Protein AF-A0A3D2TK10-F1 (afdb_monomer_lite)

pLDDT: mean 77.95, std 8.76, range [50.94, 91.56]

Radius of gyration: 15.81 Å; chains: 1; bounding box: 37×36×35 Å

Sequence (106 aa):
MAPNTRGYVSIGDINTLHEHWQQTQMGQLAQDEAMQPFVEDLKRQLKSKITGVRDKLGVELSDLKDIASGEIALGLVERENDRAAIALIVDVAGHRDQLDALLKKV

Foldseek 3Di:
DDPFWPDKDKFQFPVVVLVVLCVDPVVVVCPDPVCVVVNVVVVVVVQVVCVLVCVQPVDDPVLLVQQAGGMWMWIFGDDPPPDTDIDIDGDRVPPVVSVVVSVVRD

Secondary structure (DSSP, 8-state):
--TTEEEEEEES-HHHHHHHHHHSHHHHHTTSGGGHHHHHHHHHHHHHHHHHHHHHH---HHHHHHH-SS-EEEEEE--TTS--EEEEEE--TT-HHHHHHHHTT-

Structure (mmCIF, N/CA/C/O backbone):
data_AF-A0A3D2TK10-F1
#
_entry.id   AF-A0A3D2TK10-F1
#
loop_
_atom_site.group_PDB
_atom_site.id
_atom_site.type_symbol
_atom_site.label_atom_id
_atom_site.label_alt_id
_atom_site.label_comp_id
_atom_site.label_asym_id
_atom_site.label_entity_id
_atom_site.label_seq_id
_atom_site.pdbx_PDB_ins_code
_atom_site.Cartn_x
_atom_site.Cartn_y
_atom_site.Cartn_z
_atom_site.occupancy
_atom_site.B_iso_or_equiv
_atom_site.auth_seq_id
_atom_site.auth_comp_id
_atom_site.auth_asym_id
_atom_site.auth_atom_id
_atom_site.pdbx_PDB_model_num
ATOM 1 N N . MET A 1 1 ? 18.914 -6.606 1.381 1.00 50.94 1 MET A N 1
ATOM 2 C CA . MET A 1 1 ? 18.348 -5.790 0.285 1.00 50.94 1 MET A CA 1
ATOM 3 C C . MET A 1 1 ? 19.332 -5.856 -0.874 1.00 50.94 1 MET A C 1
ATOM 5 O O . MET A 1 1 ? 20.517 -5.674 -0.621 1.00 50.94 1 MET A O 1
ATOM 9 N N . ALA A 1 2 ? 18.905 -6.233 -2.083 1.00 53.06 2 ALA A N 1
ATOM 10 C CA . ALA A 1 2 ? 19.826 -6.349 -3.217 1.00 53.06 2 ALA A CA 1
ATOM 11 C C . ALA A 1 2 ? 20.363 -4.955 -3.615 1.00 53.06 2 ALA A C 1
ATOM 13 O O . ALA A 1 2 ? 19.595 -3.994 -3.532 1.00 53.06 2 ALA A O 1
ATOM 14 N N . PRO A 1 3 ? 21.625 -4.832 -4.070 1.00 61.94 3 PRO A N 1
ATOM 15 C CA . PRO A 1 3 ? 22.277 -3.541 -4.342 1.00 61.94 3 PRO A CA 1
ATOM 16 C C . PRO A 1 3 ? 21.554 -2.655 -5.373 1.00 61.94 3 PRO A C 1
ATOM 18 O O . PRO A 1 3 ? 21.743 -1.446 -5.364 1.00 61.94 3 PRO A O 1
ATOM 21 N N . ASN A 1 4 ? 20.665 -3.231 -6.189 1.00 67.56 4 ASN A N 1
ATOM 22 C CA . ASN A 1 4 ? 19.931 -2.539 -7.256 1.00 67.56 4 ASN A CA 1
ATOM 23 C C . ASN A 1 4 ? 18.449 -2.272 -6.907 1.00 67.56 4 ASN A C 1
ATOM 25 O O . ASN A 1 4 ? 17.630 -2.035 -7.793 1.00 67.56 4 ASN A O 1
ATOM 29 N N . THR A 1 5 ? 18.051 -2.370 -5.632 1.00 68.94 5 THR A N 1
ATOM 30 C CA . THR A 1 5 ? 16.668 -2.070 -5.214 1.00 68.94 5 THR A CA 1
ATOM 31 C C . THR A 1 5 ? 16.562 -0.602 -4.819 1.00 68.94 5 THR A C 1
ATOM 33 O O . THR A 1 5 ? 17.108 -0.195 -3.798 1.00 68.94 5 THR A O 1
ATOM 36 N N . ARG A 1 6 ? 15.844 0.198 -5.610 1.00 71.38 6 ARG A N 1
ATOM 37 C CA . ARG A 1 6 ? 15.686 1.646 -5.370 1.00 71.38 6 ARG A CA 1
ATOM 38 C C . ARG A 1 6 ? 14.573 1.971 -4.378 1.00 71.38 6 ARG A C 1
ATOM 40 O O . ARG A 1 6 ? 14.576 3.043 -3.784 1.00 71.38 6 ARG A O 1
ATOM 47 N N . GLY A 1 7 ? 13.628 1.057 -4.190 1.00 74.19 7 GLY A N 1
ATOM 48 C CA . GLY A 1 7 ? 12.540 1.206 -3.234 1.00 74.19 7 GLY A CA 1
ATOM 49 C C . GLY A 1 7 ? 11.853 -0.127 -3.001 1.00 74.19 7 GLY A C 1
ATOM 50 O O . GLY A 1 7 ? 11.696 -0.915 -3.932 1.00 74.19 7 GLY A O 1
ATOM 51 N N . TYR A 1 8 ? 11.472 -0.377 -1.756 1.00 78.44 8 TYR A N 1
ATOM 52 C CA . TYR A 1 8 ? 10.727 -1.561 -1.361 1.00 78.44 8 TYR A CA 1
ATOM 53 C C . TYR A 1 8 ? 9.673 -1.155 -0.344 1.00 78.44 8 TYR A C 1
ATOM 55 O O . TYR A 1 8 ? 9.988 -0.493 0.645 1.00 78.44 8 TYR A O 1
ATOM 63 N N . VAL A 1 9 ? 8.435 -1.552 -0.599 1.00 79.62 9 VAL A N 1
ATOM 64 C CA . VAL A 1 9 ? 7.322 -1.398 0.333 1.00 79.62 9 VAL A CA 1
ATOM 65 C C . VAL A 1 9 ? 6.659 -2.756 0.464 1.00 79.62 9 VAL A C 1
ATOM 67 O O . VAL A 1 9 ? 6.381 -3.400 -0.542 1.00 79.62 9 VAL A O 1
ATOM 70 N N . SER A 1 10 ? 6.416 -3.177 1.700 1.00 80.06 10 SER A N 1
ATOM 71 C CA . SER A 1 10 ? 5.718 -4.418 2.021 1.00 80.06 10 SER A CA 1
ATOM 72 C C . SER A 1 10 ? 4.688 -4.129 3.091 1.00 80.06 10 SER A C 1
ATOM 74 O O . SER A 1 10 ? 5.002 -3.499 4.101 1.00 80.06 10 SER A O 1
ATOM 76 N N . ILE A 1 11 ? 3.472 -4.595 2.867 1.00 80.94 11 ILE A N 1
ATOM 77 C CA . ILE A 1 11 ? 2.363 -4.521 3.805 1.00 80.94 11 ILE A CA 1
ATOM 78 C C . ILE A 1 11 ? 1.975 -5.965 4.091 1.00 80.94 11 ILE A C 1
ATOM 80 O O . ILE A 1 11 ? 1.652 -6.687 3.155 1.00 80.94 11 ILE A O 1
ATOM 84 N N . GLY A 1 12 ? 2.068 -6.378 5.358 1.00 78.81 12 GLY A N 1
ATOM 85 C CA . GLY A 1 12 ? 1.762 -7.750 5.782 1.00 78.81 12 GLY A CA 1
ATOM 86 C C . GLY A 1 12 ? 0.270 -8.088 5.675 1.00 78.81 12 GLY A C 1
ATOM 87 O O . GLY A 1 12 ? -0.118 -9.179 5.290 1.00 78.81 12 GLY A O 1
ATOM 88 N N . ASP A 1 13 ? -0.584 -7.121 5.996 1.00 79.25 13 ASP A N 1
ATOM 89 C CA . ASP A 1 13 ? -2.027 -7.259 5.854 1.00 79.25 13 ASP A CA 1
ATOM 90 C C . ASP A 1 13 ? -2.634 -5.868 5.649 1.00 79.25 13 ASP A C 1
ATOM 92 O O . ASP A 1 13 ? -2.456 -4.957 6.469 1.00 79.25 13 ASP A O 1
ATOM 96 N N . ILE A 1 14 ? -3.294 -5.677 4.507 1.00 74.31 14 ILE A N 1
ATOM 97 C CA . ILE A 1 14 ? -3.863 -4.380 4.127 1.00 74.31 14 ILE A CA 1
ATOM 98 C C . ILE A 1 14 ? -5.041 -3.971 5.025 1.00 74.31 14 ILE A C 1
ATOM 100 O O . ILE A 1 14 ? -5.213 -2.778 5.289 1.00 74.31 14 ILE A O 1
ATOM 104 N N . ASN A 1 15 ? -5.809 -4.939 5.534 1.00 77.44 15 ASN A N 1
ATOM 105 C CA . ASN A 1 15 ? -6.960 -4.696 6.402 1.00 77.44 15 ASN A CA 1
ATOM 106 C C . ASN A 1 15 ? -6.491 -4.241 7.786 1.00 77.44 15 ASN A C 1
ATOM 108 O O . ASN A 1 15 ? -6.918 -3.201 8.279 1.00 77.44 15 ASN A O 1
ATOM 112 N N . THR A 1 16 ? -5.508 -4.935 8.350 1.00 82.81 16 THR A N 1
ATOM 113 C CA . THR A 1 16 ? -4.868 -4.609 9.628 1.00 82.81 16 THR A CA 1
ATOM 114 C C . THR A 1 16 ? -4.194 -3.241 9.569 1.00 82.81 16 THR A C 1
ATOM 116 O O . THR A 1 16 ? -4.301 -2.442 10.501 1.00 82.81 16 THR A O 1
ATOM 119 N N . LEU A 1 17 ? -3.517 -2.924 8.457 1.00 81.81 17 LEU A N 1
ATOM 120 C CA . LEU A 1 17 ? -2.955 -1.592 8.246 1.00 81.81 17 LEU A CA 1
ATOM 121 C C . LEU A 1 17 ? -4.053 -0.522 8.254 1.00 81.81 17 LEU A C 1
ATOM 123 O O . LEU A 1 17 ? -3.865 0.533 8.858 1.00 81.81 17 LEU A O 1
ATOM 127 N N . HIS A 1 18 ? -5.180 -0.777 7.587 1.00 80.56 18 HIS A N 1
ATOM 128 C CA . HIS A 1 18 ? -6.298 0.159 7.538 1.00 80.56 18 HIS A CA 1
ATOM 129 C C . HIS A 1 18 ? -6.922 0.382 8.919 1.00 80.56 18 HIS A C 1
ATOM 131 O O . HIS A 1 18 ? -7.0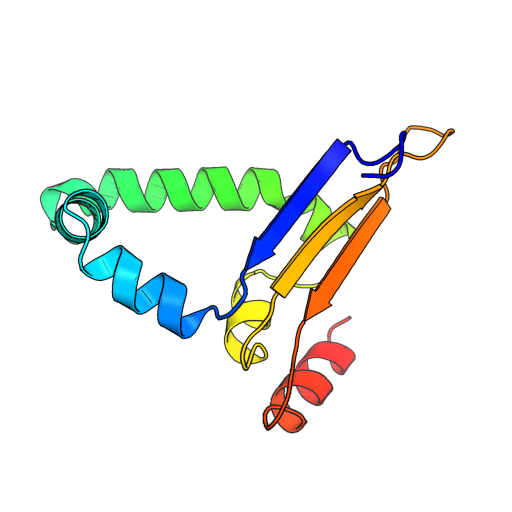86 1.532 9.331 1.00 80.56 18 HIS A O 1
ATOM 137 N N . GLU A 1 19 ? -7.208 -0.694 9.649 1.00 85.31 19 GLU A N 1
ATOM 138 C CA . GLU A 1 19 ? -7.774 -0.647 10.997 1.00 85.31 19 GLU A CA 1
ATOM 139 C C . GLU A 1 19 ? -6.867 0.122 11.962 1.00 85.31 19 GLU A C 1
ATOM 141 O O . GLU A 1 19 ? -7.306 1.066 12.620 1.00 85.31 19 GLU A O 1
ATOM 146 N N . HIS A 1 20 ? -5.576 -0.212 12.004 1.00 88.19 20 HIS A N 1
ATOM 147 C CA . HIS A 1 20 ? -4.629 0.484 12.872 1.00 88.19 20 HIS A CA 1
ATOM 148 C C . HIS A 1 20 ? -4.407 1.936 12.446 1.00 88.19 20 HIS A C 1
ATOM 150 O O . HIS A 1 20 ? -4.272 2.809 13.302 1.00 88.19 20 HIS A O 1
ATOM 156 N N . TRP A 1 21 ? -4.410 2.231 11.143 1.00 85.75 21 TRP A N 1
ATOM 157 C CA . TRP A 1 21 ? -4.314 3.605 10.655 1.00 85.75 21 TRP A CA 1
ATOM 158 C C . TRP A 1 21 ? -5.463 4.467 11.180 1.00 85.75 21 TRP A C 1
ATOM 160 O O . TRP A 1 21 ? -5.209 5.567 11.677 1.00 85.75 21 TRP A O 1
ATOM 170 N N . GLN A 1 22 ? -6.701 3.964 11.134 1.00 85.69 22 GLN A N 1
ATOM 171 C CA . GLN A 1 22 ? -7.878 4.681 11.640 1.00 85.69 22 GLN A CA 1
ATOM 172 C C . GLN A 1 22 ? -7.803 4.981 13.144 1.00 85.69 22 GLN A C 1
ATOM 174 O O . GLN A 1 22 ? -8.372 5.971 13.600 1.00 85.69 22 GLN A O 1
ATOM 179 N N . GLN A 1 23 ? -7.075 4.168 13.909 1.00 90.44 23 GLN A N 1
ATOM 180 C CA . GLN A 1 23 ? -6.864 4.385 15.342 1.00 90.44 23 GLN A CA 1
ATOM 181 C C . GLN A 1 23 ? -5.812 5.467 15.638 1.00 90.44 23 GLN A C 1
ATOM 183 O O . GLN A 1 23 ? -5.764 5.988 16.753 1.00 90.44 23 GLN A O 1
ATOM 188 N N . THR A 1 24 ? -4.972 5.841 14.667 1.00 90.19 24 THR A N 1
ATOM 189 C CA . THR A 1 24 ? -3.978 6.906 14.859 1.00 90.19 24 THR A CA 1
ATOM 190 C C . THR A 1 24 ? -4.622 8.292 14.849 1.00 90.19 24 THR A C 1
ATOM 192 O O . THR A 1 24 ? -5.579 8.546 14.121 1.00 90.19 24 THR A O 1
ATOM 195 N N . GLN A 1 25 ? -4.032 9.242 15.581 1.00 84.94 25 GLN A N 1
ATOM 196 C CA . GLN A 1 25 ? -4.463 10.649 15.544 1.00 84.94 25 GLN A CA 1
ATOM 197 C C . GLN A 1 25 ? -4.416 11.232 14.121 1.00 84.94 25 GLN A C 1
ATOM 199 O O . GLN A 1 25 ? -5.270 12.028 13.750 1.00 84.94 25 GLN A O 1
ATOM 204 N N . MET A 1 26 ? -3.454 10.796 13.301 1.00 85.75 26 MET A N 1
ATOM 205 C CA . MET A 1 26 ? -3.354 11.202 11.896 1.00 85.75 26 MET A CA 1
ATOM 206 C C . MET A 1 26 ? -4.497 10.628 11.053 1.00 85.75 26 MET A C 1
ATOM 208 O O . MET A 1 26 ? -5.053 11.332 10.215 1.00 85.75 26 MET A O 1
ATOM 212 N N . GLY A 1 27 ? -4.878 9.372 11.291 1.00 83.12 27 GLY A N 1
ATOM 213 C CA . GLY A 1 27 ? -6.017 8.740 10.632 1.00 83.12 27 GLY A CA 1
ATOM 214 C C . GLY A 1 27 ? -7.355 9.354 11.030 1.00 83.12 27 GLY A C 1
ATOM 215 O O . GLY A 1 27 ? -8.227 9.484 10.176 1.00 83.12 27 GLY A O 1
ATOM 216 N N . GLN A 1 28 ? -7.509 9.778 12.285 1.00 87.25 28 GLN A N 1
ATOM 217 C CA . GLN A 1 28 ? -8.689 10.512 12.754 1.00 87.25 28 GLN A CA 1
ATOM 218 C C . GLN A 1 28 ? -8.746 11.922 12.158 1.00 87.25 28 GLN A C 1
ATOM 220 O O . GLN A 1 28 ? -9.778 12.325 11.634 1.00 87.25 28 GLN A O 1
ATOM 225 N N . LEU A 1 29 ? -7.619 12.642 12.142 1.00 88.31 29 LEU A N 1
ATOM 226 C CA . LEU A 1 29 ? -7.529 13.961 11.517 1.00 88.31 29 LEU A CA 1
ATOM 227 C C . LEU A 1 29 ? -7.835 13.895 10.014 1.00 88.31 29 LEU A C 1
ATOM 229 O O . LEU A 1 29 ? -8.523 14.757 9.483 1.00 88.31 29 LEU A O 1
ATOM 233 N N . ALA A 1 30 ? -7.382 12.846 9.325 1.00 85.75 30 ALA A N 1
ATOM 234 C CA . ALA A 1 30 ? -7.689 12.626 7.913 1.00 85.75 30 ALA A CA 1
ATOM 235 C C . ALA A 1 30 ? -9.176 12.311 7.634 1.00 85.75 30 ALA A C 1
ATOM 237 O O . ALA A 1 30 ? -9.590 12.342 6.476 1.00 85.75 30 ALA A O 1
ATOM 238 N N . GLN A 1 31 ? -9.969 11.987 8.660 1.00 85.06 31 GLN A N 1
ATOM 239 C CA . GLN A 1 31 ? -11.415 11.769 8.546 1.00 85.06 31 GLN A CA 1
ATOM 240 C C . GLN A 1 31 ? -12.229 13.042 8.814 1.00 85.06 31 GLN A C 1
ATOM 242 O O . GLN A 1 31 ? -13.405 13.076 8.460 1.00 85.06 31 GLN A O 1
ATOM 247 N N . ASP A 1 32 ? -11.621 14.086 9.386 1.00 90.31 32 ASP A N 1
ATOM 248 C CA . ASP A 1 32 ? -12.285 15.367 9.628 1.00 90.31 32 ASP A CA 1
ATOM 249 C C . ASP A 1 32 ? -12.742 16.003 8.301 1.00 90.31 32 ASP A C 1
ATOM 251 O O . ASP A 1 32 ? -12.007 16.016 7.305 1.00 90.31 32 ASP A O 1
ATOM 255 N N . GLU A 1 33 ? -13.963 16.538 8.280 1.00 87.31 33 GLU A N 1
ATOM 256 C CA . GLU A 1 33 ? -14.550 17.192 7.109 1.00 87.31 33 GLU A CA 1
ATOM 257 C C . GLU A 1 33 ? -13.701 18.387 6.647 1.00 87.31 33 GLU A C 1
ATOM 259 O O . GLU A 1 33 ? -13.483 18.576 5.447 1.00 87.31 33 GLU A O 1
ATOM 264 N N . ALA A 1 34 ? -13.116 19.133 7.590 1.00 91.56 34 ALA A N 1
ATOM 265 C CA . ALA A 1 34 ? -12.238 20.262 7.290 1.00 91.56 34 ALA A CA 1
ATOM 266 C C . ALA A 1 34 ? -10.938 19.836 6.580 1.00 91.56 34 ALA A C 1
ATOM 268 O O . ALA A 1 34 ? -10.329 20.629 5.859 1.00 91.56 34 ALA A O 1
ATOM 269 N N . MET A 1 35 ? -10.518 18.579 6.754 1.00 91.19 35 MET A N 1
ATOM 270 C CA . MET A 1 35 ? -9.290 18.030 6.177 1.00 91.19 35 MET A CA 1
ATOM 271 C C . MET A 1 35 ? -9.507 17.357 4.817 1.00 91.19 35 MET A C 1
ATOM 273 O O . MET A 1 35 ? -8.528 17.092 4.112 1.00 91.19 35 MET A O 1
ATOM 277 N N . GLN A 1 36 ? -10.757 17.132 4.394 1.00 89.12 36 GLN A N 1
ATOM 278 C CA . GLN A 1 36 ? -11.084 16.486 3.114 1.00 89.12 36 GLN A CA 1
ATOM 279 C C . GLN A 1 36 ? -10.389 17.125 1.899 1.00 89.12 36 GLN A C 1
ATOM 281 O O . GLN A 1 36 ? -9.814 16.380 1.100 1.00 89.12 36 GLN A O 1
ATOM 286 N N . PRO A 1 37 ? -10.336 18.468 1.746 1.00 91.06 37 PRO A N 1
ATOM 287 C CA . PRO A 1 37 ? -9.676 19.082 0.593 1.00 91.06 37 PRO A CA 1
ATOM 288 C C . PRO A 1 37 ? -8.187 18.721 0.502 1.00 91.06 37 PRO A C 1
ATOM 290 O O . PRO A 1 37 ? -7.677 18.467 -0.590 1.00 91.06 37 PRO A O 1
ATOM 293 N N . PHE A 1 38 ? -7.504 18.657 1.648 1.00 89.69 38 PHE A N 1
ATOM 294 C CA . PHE A 1 38 ? -6.094 18.285 1.737 1.00 89.69 38 PHE A CA 1
ATOM 295 C C . PHE A 1 38 ? -5.881 16.791 1.470 1.00 89.69 38 PHE A C 1
ATOM 297 O O . PHE A 1 38 ? -4.993 16.419 0.705 1.00 89.69 38 PHE A O 1
ATOM 304 N N . VAL A 1 39 ? -6.713 15.929 2.062 1.00 87.19 39 VAL A N 1
ATOM 305 C CA . VAL A 1 39 ? -6.632 14.471 1.886 1.00 87.19 39 VAL A CA 1
ATOM 306 C C . VAL A 1 39 ? -6.839 14.082 0.424 1.00 87.19 39 VAL A C 1
ATOM 308 O O . VAL A 1 39 ? -6.081 13.274 -0.117 1.00 87.19 39 VAL A O 1
ATOM 311 N N . GLU A 1 40 ? -7.826 14.678 -0.241 1.00 88.56 40 GLU A N 1
ATOM 312 C CA . GLU A 1 40 ? -8.069 14.436 -1.661 1.00 88.56 40 GLU A CA 1
ATOM 313 C C . GLU A 1 40 ? -6.924 14.945 -2.539 1.00 88.56 40 GLU A C 1
ATOM 315 O O . GLU A 1 40 ? -6.557 14.291 -3.520 1.00 88.56 40 GLU A O 1
ATOM 320 N N . ASP A 1 41 ? -6.298 16.065 -2.173 1.00 87.75 41 ASP A N 1
ATOM 321 C CA . ASP A 1 41 ? -5.124 16.552 -2.888 1.00 87.75 41 ASP A CA 1
ATOM 322 C C . ASP A 1 41 ? -3.916 15.623 -2.738 1.00 87.75 41 ASP A C 1
ATOM 324 O O . ASP A 1 41 ? -3.294 15.237 -3.731 1.00 87.75 41 ASP A O 1
ATOM 328 N N . LEU A 1 42 ? -3.651 15.153 -1.520 1.00 85.62 42 LEU A N 1
ATOM 329 C CA . LEU A 1 42 ? -2.597 14.181 -1.252 1.00 85.62 42 LEU A CA 1
ATOM 330 C C . LEU A 1 42 ? -2.819 12.881 -2.042 1.00 85.62 42 LEU A C 1
ATOM 332 O O . LEU A 1 42 ? -1.888 12.366 -2.665 1.00 85.62 42 LEU A O 1
ATOM 336 N N . LYS A 1 43 ? -4.059 12.371 -2.090 1.00 80.88 43 LYS A N 1
ATOM 337 C CA . LYS A 1 43 ? -4.419 11.198 -2.905 1.00 80.88 43 LYS A CA 1
ATOM 338 C C . LYS A 1 43 ? -4.139 11.432 -4.389 1.00 80.88 43 LYS A C 1
ATOM 340 O O . LYS A 1 43 ? -3.596 10.540 -5.044 1.00 80.88 43 LYS A O 1
ATOM 345 N N . ARG A 1 44 ? -4.477 12.609 -4.933 1.00 83.56 44 ARG A N 1
ATOM 346 C CA . ARG A 1 44 ? -4.178 12.962 -6.334 1.00 83.56 44 ARG A CA 1
ATOM 347 C C . ARG A 1 44 ? -2.674 12.972 -6.603 1.00 83.56 44 ARG A C 1
ATOM 349 O O . ARG A 1 44 ? -2.230 12.365 -7.578 1.00 83.56 44 ARG A O 1
ATOM 356 N N . GLN A 1 45 ? -1.886 13.593 -5.727 1.00 80.81 45 GLN A N 1
ATOM 357 C CA . GLN A 1 45 ? -0.429 13.648 -5.870 1.00 80.81 45 GLN A CA 1
ATOM 358 C C . GLN A 1 45 ? 0.212 12.255 -5.800 1.00 80.81 45 GLN A C 1
ATOM 360 O O . GLN A 1 45 ? 1.091 11.932 -6.602 1.00 80.81 45 GLN A O 1
ATOM 365 N N . LEU A 1 46 ? -0.253 11.401 -4.883 1.00 77.00 46 LEU A N 1
ATOM 366 C CA . LEU A 1 46 ? 0.203 10.015 -4.777 1.00 77.00 46 LEU A CA 1
ATOM 367 C C . LEU A 1 46 ? -0.138 9.213 -6.037 1.00 77.00 46 LEU A C 1
ATOM 369 O O . LEU A 1 46 ? 0.742 8.551 -6.587 1.00 77.00 46 LEU A O 1
ATOM 373 N N . LYS A 1 47 ? -1.371 9.332 -6.554 1.00 71.38 47 LYS A N 1
ATOM 374 C CA . LYS A 1 47 ? -1.769 8.709 -7.827 1.00 71.38 47 LYS A CA 1
ATOM 375 C C . LYS A 1 47 ? -0.852 9.138 -8.974 1.00 71.38 47 LYS A C 1
ATOM 377 O O . LYS A 1 47 ? -0.362 8.276 -9.694 1.00 71.38 47 LYS A O 1
ATOM 382 N N . SER A 1 48 ? -0.540 10.433 -9.084 1.00 71.75 48 SER A N 1
ATOM 383 C CA . SER A 1 48 ? 0.359 10.961 -10.122 1.00 71.75 48 SER A CA 1
ATOM 384 C C . SER A 1 48 ? 1.790 10.412 -10.035 1.00 71.75 48 SER A C 1
ATOM 386 O O . SER A 1 48 ? 2.462 10.298 -11.061 1.00 71.75 48 SER A O 1
ATOM 388 N N . LYS A 1 49 ? 2.278 10.063 -8.840 1.00 68.44 49 LYS A N 1
ATOM 389 C CA . LYS A 1 49 ? 3.610 9.460 -8.658 1.00 68.44 49 LYS A CA 1
ATOM 390 C C . LYS A 1 49 ? 3.610 7.956 -8.941 1.00 68.44 49 LYS A C 1
ATOM 392 O O . LYS A 1 49 ? 4.609 7.424 -9.414 1.00 68.44 49 LYS A O 1
ATOM 397 N N . ILE A 1 50 ? 2.486 7.286 -8.686 1.00 66.12 50 ILE A N 1
ATOM 398 C CA . ILE A 1 50 ? 2.294 5.845 -8.911 1.00 66.12 50 ILE A CA 1
ATOM 399 C C . ILE A 1 50 ? 1.925 5.541 -10.375 1.00 66.12 50 ILE A C 1
ATOM 401 O O . ILE A 1 50 ? 1.984 4.386 -10.779 1.00 66.12 50 ILE A O 1
ATOM 405 N N . THR A 1 51 ? 1.639 6.545 -11.214 1.00 60.72 51 THR A N 1
ATOM 406 C CA . THR A 1 51 ? 1.313 6.367 -12.646 1.00 60.72 51 THR A CA 1
ATOM 407 C C . THR A 1 51 ? 2.313 5.485 -13.396 1.00 60.72 51 THR A C 1
ATOM 409 O O . THR A 1 51 ? 1.906 4.684 -14.224 1.00 60.72 51 THR A O 1
ATOM 412 N N . GLY A 1 52 ? 3.598 5.503 -13.023 1.00 64.25 52 GLY A N 1
ATOM 413 C CA . GLY A 1 52 ? 4.595 4.600 -13.610 1.00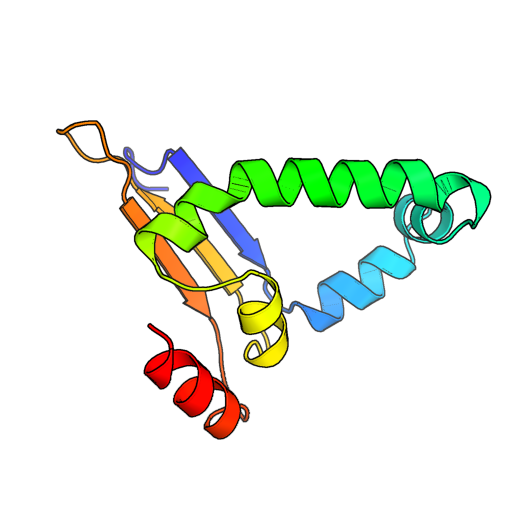 64.25 52 GLY A CA 1
ATOM 414 C C . GLY A 1 52 ? 4.328 3.102 -13.381 1.00 64.25 52 GLY A C 1
ATOM 415 O O . GLY A 1 52 ? 4.833 2.287 -14.146 1.00 64.25 52 GLY A O 1
ATOM 416 N N . VAL A 1 53 ? 3.547 2.731 -12.359 1.00 63.69 53 VAL A N 1
ATOM 417 C CA . VAL A 1 53 ? 3.017 1.374 -12.131 1.00 63.69 53 VAL A CA 1
ATOM 418 C C . VAL A 1 53 ? 1.882 1.084 -13.106 1.00 63.69 53 VAL A C 1
ATOM 420 O O . VAL A 1 53 ? 1.932 0.065 -13.784 1.00 63.69 53 VAL A O 1
ATOM 423 N N . ARG A 1 54 ? 0.910 1.995 -13.240 1.00 62.78 54 ARG A N 1
ATOM 424 C CA . ARG A 1 54 ? -0.192 1.873 -14.209 1.00 62.78 54 ARG A CA 1
ATOM 425 C C . ARG A 1 54 ? 0.333 1.754 -15.641 1.00 62.78 54 ARG A C 1
ATOM 427 O O . ARG A 1 54 ? -0.083 0.860 -16.362 1.00 62.78 54 ARG A O 1
ATOM 434 N N . ASP A 1 55 ? 1.285 2.597 -16.026 1.00 69.06 55 ASP A N 1
ATOM 435 C CA . ASP A 1 55 ? 1.846 2.619 -17.382 1.00 69.06 55 ASP A CA 1
ATOM 436 C C . ASP A 1 55 ? 2.667 1.361 -17.709 1.00 69.06 55 ASP A C 1
ATOM 438 O O . ASP A 1 55 ? 2.843 1.022 -18.877 1.00 69.06 55 ASP A O 1
ATOM 442 N N . LYS A 1 56 ? 3.201 0.670 -16.689 1.00 68.50 56 LYS A N 1
ATOM 443 C CA . LYS A 1 56 ? 4.051 -0.521 -16.865 1.00 68.50 56 LYS A CA 1
ATOM 444 C C . LYS A 1 56 ? 3.336 -1.844 -16.625 1.00 68.50 56 LYS A C 1
ATOM 446 O O . LYS A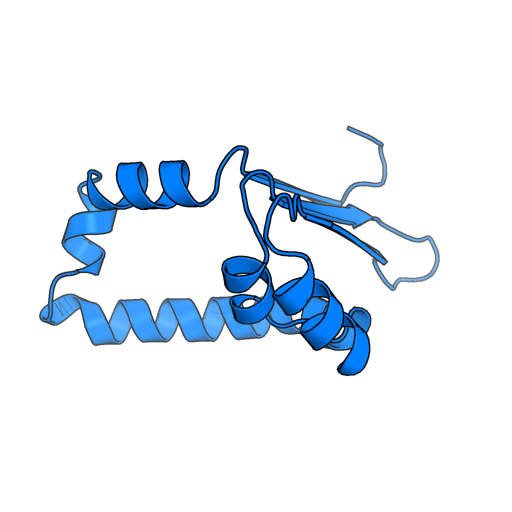 1 56 ? 3.739 -2.836 -17.219 1.00 68.50 56 LYS A O 1
ATOM 451 N N . LEU A 1 57 ? 2.349 -1.870 -15.733 1.00 69.88 57 LEU A N 1
ATOM 452 C CA . LEU A 1 57 ? 1.639 -3.080 -15.313 1.00 69.88 57 LEU A CA 1
ATOM 453 C C . LEU A 1 57 ? 0.161 -3.078 -15.713 1.00 69.88 57 LEU A C 1
ATOM 455 O O . LEU A 1 57 ? -0.464 -4.117 -15.596 1.00 69.88 57 LEU A O 1
ATOM 459 N N . GLY A 1 58 ? -0.420 -1.952 -16.140 1.00 72.06 58 GLY A N 1
ATOM 460 C CA . GLY A 1 58 ? -1.845 -1.868 -16.493 1.00 72.06 58 GLY A CA 1
ATOM 461 C C . GLY A 1 58 ? -2.811 -1.928 -15.303 1.00 72.06 58 GLY A C 1
ATOM 462 O O . GLY A 1 58 ? -4.019 -1.961 -15.508 1.00 72.06 58 GLY A O 1
ATOM 463 N N . VAL A 1 59 ? -2.302 -1.922 -14.067 1.00 74.12 59 VAL A N 1
ATOM 464 C CA . VAL A 1 59 ? -3.098 -2.127 -12.845 1.00 74.12 59 VAL A CA 1
ATOM 465 C C . VAL A 1 59 ? -3.270 -0.823 -12.063 1.00 74.12 59 VAL A C 1
ATOM 467 O O . VAL A 1 59 ? -2.300 -0.083 -11.862 1.00 74.12 59 VAL A O 1
ATOM 470 N N . GLU A 1 60 ? -4.490 -0.538 -11.591 1.00 74.44 60 GLU A N 1
ATOM 471 C CA . GLU A 1 60 ? -4.750 0.573 -10.673 1.00 74.44 60 GLU A CA 1
ATOM 472 C C . GLU A 1 60 ? -4.614 0.153 -9.203 1.00 74.44 60 GLU A C 1
ATOM 474 O O . GLU A 1 60 ? -4.848 -0.988 -8.817 1.00 74.44 60 GLU A O 1
ATOM 479 N N . LEU A 1 61 ? -4.283 1.113 -8.333 1.00 70.19 61 LEU A N 1
ATOM 480 C CA . LEU A 1 61 ? -4.159 0.865 -6.891 1.00 70.19 61 LEU A CA 1
ATOM 481 C C . LEU A 1 61 ? -5.485 0.406 -6.248 1.00 70.19 61 LEU A C 1
ATOM 483 O O . LEU A 1 61 ? -5.467 -0.250 -5.212 1.00 70.19 61 LEU A O 1
ATOM 487 N N . SER A 1 62 ? -6.625 0.781 -6.834 1.00 72.88 62 SER A N 1
ATOM 488 C CA . SER A 1 62 ? -7.959 0.307 -6.443 1.00 72.88 62 SER A CA 1
ATOM 489 C C . SER A 1 62 ? -8.150 -1.170 -6.761 1.00 72.88 62 SER A C 1
ATOM 491 O O . SER A 1 62 ? -8.577 -1.898 -5.876 1.00 72.88 62 SER A O 1
ATOM 493 N N . ASP A 1 63 ? -7.745 -1.625 -7.953 1.00 75.25 63 ASP A N 1
ATOM 494 C CA . ASP A 1 63 ? -7.839 -3.044 -8.313 1.00 75.25 63 ASP A CA 1
ATOM 495 C C . ASP A 1 63 ?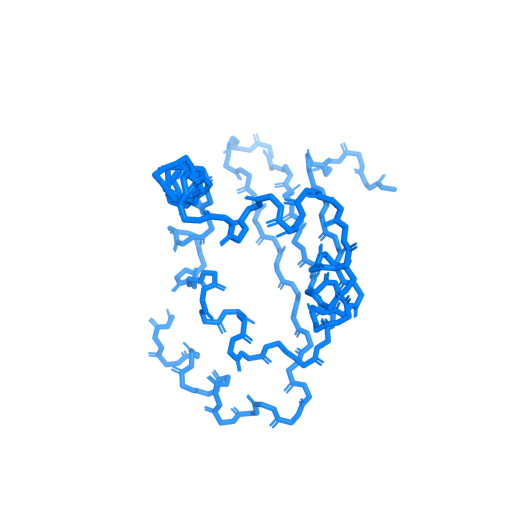 -7.036 -3.908 -7.326 1.00 75.25 63 ASP A C 1
ATOM 497 O O . ASP A 1 63 ? -7.485 -4.978 -6.932 1.00 75.25 63 ASP A O 1
ATOM 501 N N . LEU A 1 64 ? -5.876 -3.414 -6.864 1.00 76.38 64 LEU A N 1
ATOM 502 C CA . LEU A 1 64 ? -5.059 -4.102 -5.856 1.00 76.38 64 LEU A CA 1
ATOM 503 C C . LEU A 1 64 ? -5.762 -4.245 -4.509 1.00 76.38 64 LEU A C 1
ATOM 505 O O . LEU A 1 64 ? -5.583 -5.261 -3.852 1.00 76.38 64 LEU A O 1
ATOM 509 N N . LYS A 1 65 ? -6.550 -3.251 -4.091 1.00 72.94 65 LYS A N 1
ATOM 510 C CA . LYS A 1 65 ? -7.324 -3.340 -2.846 1.00 72.94 65 LYS A CA 1
ATOM 511 C C . LYS A 1 65 ? -8.452 -4.360 -2.944 1.00 72.94 65 LYS A C 1
ATOM 513 O O . LYS A 1 65 ? -8.751 -4.998 -1.946 1.00 72.94 65 LYS A O 1
ATOM 518 N N . ASP A 1 66 ? -9.043 -4.507 -4.125 1.00 76.25 66 ASP A N 1
ATOM 519 C CA . ASP A 1 66 ? -10.182 -5.402 -4.337 1.00 76.25 66 ASP A CA 1
ATOM 520 C C . ASP A 1 66 ? -9.764 -6.880 -4.437 1.00 76.25 66 ASP A C 1
ATOM 522 O O . ASP A 1 66 ? -10.568 -7.767 -4.147 1.00 76.25 66 ASP A O 1
ATOM 526 N N . ILE A 1 67 ? -8.518 -7.157 -4.849 1.00 81.00 67 ILE A N 1
ATOM 527 C CA . ILE A 1 67 ? -7.979 -8.526 -4.943 1.00 81.00 67 ILE A CA 1
ATOM 528 C C . ILE A 1 67 ? -7.124 -8.939 -3.740 1.00 81.00 67 ILE A C 1
ATOM 530 O O . ILE A 1 67 ? -6.897 -10.133 -3.557 1.00 81.00 67 ILE A O 1
ATOM 534 N N . ALA A 1 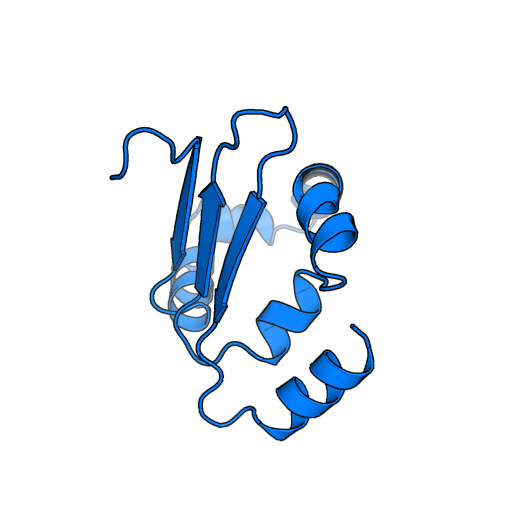68 ? -6.593 -7.985 -2.969 1.00 76.88 68 ALA A N 1
ATOM 535 C CA . ALA A 1 68 ? -5.644 -8.290 -1.906 1.00 76.88 68 ALA A CA 1
ATOM 536 C C . ALA A 1 68 ? -6.346 -8.862 -0.673 1.00 76.88 68 ALA A C 1
ATOM 538 O O . ALA A 1 68 ? -7.103 -8.171 0.005 1.00 76.88 68 ALA A O 1
ATOM 539 N N . SER A 1 69 ? -6.025 -10.110 -0.340 1.00 74.25 69 SER A N 1
ATOM 540 C CA . SER A 1 69 ? -6.495 -10.772 0.881 1.00 74.25 69 SER A CA 1
ATOM 541 C C . SER A 1 69 ? -5.604 -10.530 2.095 1.00 74.25 69 SER A C 1
ATOM 543 O O . SER A 1 69 ? -6.045 -10.769 3.215 1.00 74.25 69 SER A O 1
ATOM 545 N N . GLY A 1 70 ? -4.367 -10.077 1.883 1.00 79.19 70 GLY A N 1
ATOM 546 C CA . GLY A 1 70 ? -3.362 -9.945 2.935 1.00 79.19 70 GLY A CA 1
ATOM 547 C C . GLY A 1 70 ? -2.135 -9.170 2.464 1.00 79.19 70 GLY A C 1
ATOM 548 O O . GLY A 1 70 ? -2.163 -7.936 2.406 1.00 79.19 70 GLY A O 1
ATOM 549 N N . GLU A 1 71 ? -1.061 -9.896 2.136 1.00 80.62 71 GLU A N 1
ATOM 550 C CA . GLU A 1 71 ? 0.247 -9.312 1.827 1.00 80.62 71 GLU A CA 1
ATOM 551 C C . GLU A 1 71 ? 0.288 -8.602 0.465 1.00 80.62 71 GLU A C 1
ATOM 553 O O . GLU A 1 71 ? -0.092 -9.159 -0.566 1.00 80.62 71 GLU A O 1
ATOM 558 N N . ILE A 1 72 ? 0.830 -7.380 0.445 1.00 81.81 72 ILE A N 1
ATOM 559 C CA . ILE A 1 72 ? 1.168 -6.644 -0.781 1.00 81.81 72 ILE A CA 1
ATOM 560 C C . ILE A 1 72 ? 2.618 -6.179 -0.689 1.00 81.81 72 ILE A C 1
ATOM 562 O O . ILE A 1 72 ? 2.981 -5.442 0.230 1.00 81.81 72 ILE A O 1
ATOM 566 N N . ALA A 1 73 ? 3.436 -6.536 -1.676 1.00 81.19 73 ALA A N 1
ATOM 567 C CA . ALA A 1 73 ? 4.813 -6.071 -1.786 1.00 81.19 73 ALA A CA 1
ATOM 568 C C . ALA A 1 73 ? 5.083 -5.439 -3.154 1.00 81.19 73 ALA A C 1
ATOM 570 O O . ALA A 1 73 ? 4.813 -6.034 -4.195 1.00 81.19 73 ALA A O 1
ATOM 571 N N . LEU A 1 74 ? 5.663 -4.239 -3.152 1.00 80.56 74 LEU A N 1
ATOM 572 C CA . LEU A 1 74 ? 6.084 -3.519 -4.348 1.00 80.56 74 LEU A CA 1
ATOM 573 C C . LEU A 1 74 ? 7.581 -3.214 -4.280 1.00 80.56 74 LEU A C 1
ATOM 575 O O . LEU A 1 74 ? 8.068 -2.568 -3.350 1.00 80.56 74 LEU A O 1
ATOM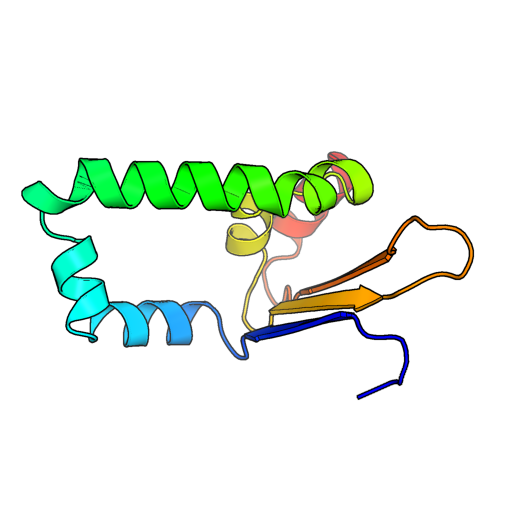 579 N N . GLY A 1 75 ? 8.306 -3.668 -5.298 1.00 81.12 75 GLY A N 1
ATOM 580 C CA . GLY A 1 75 ? 9.733 -3.448 -5.476 1.00 81.12 75 GLY A CA 1
ATOM 581 C C . GLY A 1 75 ? 10.030 -2.636 -6.731 1.00 81.12 75 GLY A C 1
ATOM 582 O O . GLY A 1 75 ? 9.570 -2.965 -7.825 1.00 81.12 75 GLY A O 1
ATOM 583 N N . LEU A 1 76 ? 10.849 -1.596 -6.581 1.00 76.25 76 LEU A N 1
ATOM 584 C CA . LEU A 1 76 ? 11.459 -0.868 -7.690 1.00 76.25 76 LEU A CA 1
ATOM 585 C C . LEU A 1 76 ? 12.868 -1.412 -7.927 1.00 76.25 76 LEU A C 1
ATOM 587 O O . LEU A 1 76 ? 13.767 -1.226 -7.102 1.00 76.25 76 LEU A O 1
ATOM 591 N N . VAL A 1 77 ? 13.045 -2.080 -9.064 1.00 78.12 77 VAL A N 1
ATOM 592 C CA . VAL A 1 77 ? 14.288 -2.752 -9.451 1.00 78.12 77 VAL A CA 1
ATOM 593 C C . VAL A 1 77 ? 15.002 -1.923 -10.510 1.00 78.12 77 VAL A C 1
ATOM 595 O O . VAL A 1 77 ? 14.463 -1.647 -11.582 1.00 78.12 77 VAL A O 1
ATOM 598 N N . GLU A 1 78 ? 16.227 -1.512 -10.218 1.00 68.56 78 GLU A N 1
ATOM 599 C CA . GLU A 1 78 ? 17.067 -0.773 -11.151 1.00 68.56 78 GLU A CA 1
ATOM 600 C C . GLU A 1 78 ? 17.566 -1.669 -12.289 1.00 68.56 78 GLU A C 1
ATOM 602 O O . GLU A 1 78 ? 17.894 -2.841 -12.094 1.00 68.56 78 GLU A O 1
ATOM 607 N N . ARG A 1 79 ? 17.614 -1.100 -13.495 1.00 69.06 79 ARG A N 1
ATOM 608 C CA . ARG A 1 79 ? 18.139 -1.741 -14.703 1.00 69.06 79 ARG A CA 1
ATOM 609 C C . ARG A 1 79 ? 19.199 -0.834 -15.313 1.00 69.06 79 ARG A C 1
ATOM 611 O O . ARG A 1 79 ? 19.021 0.377 -15.312 1.00 69.06 79 ARG A O 1
ATOM 618 N N . GLU A 1 80 ? 20.227 -1.427 -15.916 1.00 64.75 80 GLU A N 1
ATOM 619 C CA . GLU A 1 80 ? 21.340 -0.705 -16.563 1.00 64.75 80 GLU A CA 1
ATOM 620 C C . GLU A 1 80 ? 20.920 0.255 -17.698 1.00 64.75 80 GLU A C 1
ATOM 622 O O . GLU A 1 80 ? 21.703 1.110 -18.082 1.00 64.75 80 GLU A O 1
ATOM 627 N N . ASN A 1 81 ? 19.694 0.149 -18.231 1.00 60.91 81 ASN A N 1
ATOM 628 C CA . ASN A 1 81 ? 19.190 0.949 -19.362 1.00 60.91 81 ASN A CA 1
ATOM 629 C C . ASN A 1 81 ? 18.071 1.944 -18.963 1.00 60.91 81 ASN A C 1
ATOM 631 O O . ASN A 1 81 ? 17.042 2.037 -19.638 1.00 60.91 81 ASN A O 1
ATOM 635 N N . ASP A 1 82 ? 18.249 2.654 -17.844 1.00 59.25 82 ASP A N 1
ATOM 636 C CA . ASP A 1 82 ? 17.462 3.815 -17.358 1.00 59.25 82 ASP A CA 1
ATOM 637 C C . ASP A 1 82 ? 15.971 3.611 -17.017 1.00 59.25 82 ASP A C 1
ATOM 639 O O . ASP A 1 82 ? 15.361 4.416 -16.311 1.00 59.25 82 ASP A O 1
ATOM 643 N N . ARG A 1 83 ? 15.337 2.520 -17.455 1.00 63.50 83 ARG A N 1
ATOM 644 C CA . ARG A 1 83 ? 13.946 2.207 -17.097 1.00 63.50 83 ARG A CA 1
ATOM 645 C C . ARG A 1 83 ? 13.895 1.230 -15.929 1.00 63.50 83 ARG A C 1
ATOM 647 O O . ARG A 1 83 ? 14.013 0.022 -16.127 1.00 63.50 83 ARG A O 1
ATOM 654 N N . ALA A 1 84 ? 13.645 1.746 -14.723 1.00 67.50 84 ALA A N 1
ATOM 655 C CA . ALA A 1 84 ? 13.378 0.922 -13.540 1.00 67.50 84 ALA A CA 1
ATOM 656 C C . ALA A 1 84 ? 12.241 -0.083 -13.813 1.00 67.50 84 ALA A C 1
ATOM 658 O O . ALA A 1 84 ? 11.202 0.289 -14.364 1.00 67.50 84 ALA A O 1
ATOM 659 N N . ALA A 1 85 ? 12.424 -1.349 -13.450 1.00 73.19 85 ALA A N 1
ATOM 660 C CA . ALA A 1 85 ? 11.368 -2.354 -13.461 1.00 73.19 85 ALA A CA 1
ATOM 661 C C . ALA A 1 85 ? 10.573 -2.306 -12.154 1.00 73.19 85 ALA A C 1
ATOM 663 O O . ALA A 1 85 ? 11.079 -1.878 -11.117 1.00 73.19 85 ALA A O 1
ATOM 664 N N . ILE A 1 86 ? 9.317 -2.736 -12.221 1.00 74.94 86 ILE A N 1
ATOM 665 C CA . ILE A 1 86 ? 8.415 -2.786 -11.074 1.00 74.94 86 ILE A CA 1
ATOM 666 C C . ILE A 1 86 ? 8.026 -4.244 -10.881 1.00 74.94 86 ILE A C 1
ATOM 668 O O . ILE A 1 86 ? 7.529 -4.871 -11.813 1.00 74.94 86 ILE A O 1
ATOM 672 N N . ALA A 1 87 ? 8.286 -4.772 -9.691 1.00 80.69 87 ALA A N 1
ATOM 673 C CA . ALA A 1 87 ? 7.807 -6.072 -9.255 1.00 80.69 87 ALA A CA 1
ATOM 674 C C . ALA A 1 87 ? 6.694 -5.844 -8.232 1.00 80.69 87 ALA A C 1
ATOM 676 O O . ALA A 1 87 ? 6.891 -5.106 -7.268 1.00 80.69 87 ALA A O 1
ATOM 677 N N . LEU A 1 88 ? 5.537 -6.457 -8.456 1.00 79.94 88 LEU A N 1
ATOM 678 C CA . LEU A 1 88 ? 4.397 -6.398 -7.554 1.00 79.94 88 LEU A CA 1
ATOM 679 C C . LEU A 1 88 ? 3.991 -7.828 -7.199 1.00 79.94 88 LEU A C 1
ATOM 681 O O . LEU A 1 88 ? 3.794 -8.652 -8.089 1.00 79.94 88 LEU A O 1
ATOM 685 N N . ILE A 1 89 ? 3.884 -8.105 -5.905 1.00 83.56 89 ILE A N 1
ATOM 686 C CA . ILE A 1 89 ? 3.397 -9.368 -5.355 1.00 83.56 89 ILE A CA 1
ATOM 687 C C . ILE A 1 89 ? 2.170 -9.039 -4.515 1.00 83.56 89 ILE A C 1
ATOM 689 O O . ILE A 1 89 ? 2.198 -8.098 -3.721 1.00 83.56 89 ILE A O 1
ATOM 693 N N . VAL A 1 90 ? 1.101 -9.799 -4.722 1.00 83.06 90 VAL A N 1
ATOM 694 C CA . VAL A 1 90 ? -0.176 -9.638 -4.028 1.00 83.06 90 VAL A CA 1
ATOM 695 C C . VAL A 1 90 ? -0.668 -11.021 -3.640 1.00 83.06 90 VAL A C 1
ATOM 697 O O . VAL A 1 90 ? -0.751 -11.900 -4.501 1.00 83.06 90 VAL A O 1
ATOM 700 N N . ASP A 1 91 ? -0.984 -11.211 -2.364 1.00 84.19 91 ASP A N 1
ATOM 701 C CA . ASP A 1 91 ? -1.766 -12.359 -1.927 1.00 84.19 91 ASP A CA 1
ATOM 702 C C . ASP A 1 91 ? -3.238 -12.155 -2.302 1.00 84.19 91 ASP A C 1
ATOM 704 O O . ASP A 1 91 ? -3.830 -11.115 -2.020 1.00 84.19 91 ASP A O 1
ATOM 708 N N . VAL A 1 92 ? -3.804 -13.157 -2.966 1.00 84.44 92 VAL A N 1
ATOM 709 C CA . VAL A 1 92 ? -5.142 -13.143 -3.580 1.00 84.44 92 VAL A CA 1
ATOM 710 C C . VAL A 1 92 ? -5.999 -14.312 -3.094 1.00 84.44 92 VAL A C 1
ATOM 712 O O . VAL A 1 92 ? -6.962 -14.718 -3.754 1.00 84.44 92 VAL A O 1
ATOM 715 N N . ALA A 1 93 ? -5.637 -14.914 -1.959 1.00 83.94 93 ALA A N 1
ATOM 716 C CA . ALA A 1 93 ? -6.384 -16.006 -1.355 1.00 83.94 93 ALA A CA 1
ATOM 717 C C . ALA A 1 93 ? -7.877 -15.642 -1.217 1.00 83.94 93 ALA A C 1
ATOM 719 O O . ALA A 1 93 ? -8.253 -14.612 -0.662 1.00 83.94 93 ALA A O 1
ATOM 720 N N . GLY A 1 94 ? -8.755 -16.482 -1.773 1.00 81.94 94 GLY A N 1
ATOM 721 C CA . GLY A 1 94 ? -10.207 -16.258 -1.753 1.00 81.94 94 GLY A CA 1
ATOM 722 C C . GLY A 1 94 ? -10.748 -15.222 -2.752 1.00 81.94 94 GLY A C 1
ATOM 723 O O . GLY A 1 94 ? -11.963 -15.088 -2.840 1.00 81.94 94 GLY A O 1
ATOM 724 N N . HIS A 1 95 ? -9.898 -14.556 -3.544 1.00 84.50 95 HIS A N 1
ATOM 725 C CA . HIS A 1 95 ? -10.287 -13.483 -4.478 1.00 84.50 95 HIS A CA 1
ATOM 726 C C . HIS A 1 95 ? -10.015 -13.842 -5.950 1.00 84.50 95 HIS A C 1
ATOM 728 O O . HIS A 1 95 ? -9.628 -13.007 -6.771 1.00 84.50 95 HIS A O 1
ATOM 734 N N . ARG A 1 96 ? -10.183 -15.126 -6.297 1.00 82.81 96 ARG A N 1
ATOM 735 C CA . ARG A 1 96 ? -9.830 -15.660 -7.622 1.00 82.81 96 ARG A CA 1
ATOM 736 C C . ARG A 1 96 ? -10.672 -15.064 -8.752 1.00 82.81 96 ARG A C 1
ATOM 738 O O . ARG A 1 96 ? -10.127 -14.763 -9.807 1.00 82.81 96 ARG A O 1
ATOM 745 N N . ASP A 1 97 ? -11.959 -14.834 -8.514 1.00 84.94 97 ASP A N 1
ATOM 746 C CA . ASP A 1 97 ? -12.858 -14.257 -9.519 1.00 84.94 97 ASP A CA 1
ATOM 747 C C . ASP A 1 97 ? -12.487 -12.796 -9.833 1.00 84.94 97 ASP A C 1
ATOM 749 O O . ASP A 1 97 ? -12.495 -12.370 -10.991 1.00 84.94 97 ASP A O 1
ATOM 753 N N . GLN A 1 98 ? -12.104 -12.032 -8.807 1.00 82.69 98 GLN A N 1
ATOM 754 C CA . GLN A 1 98 ? -11.640 -10.650 -8.925 1.00 82.69 98 GLN A CA 1
ATOM 755 C C . GLN A 1 98 ? -10.277 -10.581 -9.630 1.00 82.69 98 GLN A C 1
ATOM 757 O O . GLN A 1 98 ? -10.070 -9.717 -10.484 1.00 82.69 98 GLN A O 1
ATOM 762 N N . LEU A 1 99 ? -9.373 -11.526 -9.341 1.00 84.12 99 LEU A N 1
ATOM 763 C CA . LEU A 1 99 ? -8.109 -11.674 -10.062 1.00 84.12 99 LEU A CA 1
ATOM 764 C C . LEU A 1 99 ? -8.341 -11.972 -11.548 1.00 84.12 99 LEU A C 1
ATOM 766 O O . LEU A 1 99 ? -7.741 -11.321 -12.399 1.00 84.12 99 LEU A O 1
ATOM 770 N N . ASP A 1 100 ? -9.222 -12.918 -11.874 1.00 84.94 100 ASP A N 1
ATOM 771 C CA . ASP A 1 100 ? -9.522 -13.279 -13.263 1.00 84.94 100 ASP A CA 1
ATOM 772 C C . ASP A 1 100 ? -10.145 -12.103 -14.032 1.00 84.94 100 ASP A C 1
ATOM 774 O O . ASP A 1 100 ? -9.910 -11.937 -15.232 1.00 84.94 100 ASP A O 1
ATOM 778 N N . ALA A 1 101 ? -10.924 -11.255 -13.355 1.00 84.25 101 ALA A N 1
ATOM 779 C CA . ALA A 1 101 ? -11.429 -10.013 -13.928 1.00 84.25 101 ALA A CA 1
ATOM 780 C C . ALA A 1 101 ? -10.307 -8.991 -14.179 1.00 84.25 101 ALA A C 1
ATOM 782 O O . ALA A 1 101 ? -10.323 -8.321 -15.213 1.00 84.25 101 ALA A O 1
ATOM 783 N N . LEU A 1 102 ? -9.330 -8.887 -13.273 1.00 81.69 102 LEU A N 1
ATOM 784 C CA . LEU A 1 102 ? -8.176 -8.003 -13.432 1.00 81.69 102 LEU A CA 1
ATOM 785 C C . LEU A 1 102 ? -7.255 -8.463 -14.568 1.00 81.69 102 LEU A C 1
ATOM 787 O O . LEU A 1 102 ? -6.892 -7.656 -15.417 1.00 81.69 102 LEU A O 1
ATOM 791 N N . LEU A 1 103 ? -6.937 -9.758 -14.639 1.00 81.88 103 LEU A N 1
ATOM 792 C CA . LEU A 1 103 ? -6.066 -10.331 -15.672 1.00 81.88 103 LEU A CA 1
ATOM 793 C C . LEU A 1 103 ? -6.629 -10.189 -17.092 1.00 81.88 103 LEU A C 1
ATOM 795 O O . LEU A 1 103 ? -5.874 -10.241 -18.051 1.00 81.88 103 LEU A O 1
ATOM 799 N N . LYS A 1 104 ? -7.943 -10.003 -17.246 1.00 84.19 104 LYS A N 1
ATOM 800 C CA . LYS A 1 104 ? -8.566 -9.717 -18.550 1.00 84.19 104 LYS A CA 1
ATOM 801 C C . LYS A 1 104 ? -8.413 -8.260 -18.996 1.00 84.19 104 LYS A C 1
ATOM 803 O O . LYS A 1 104 ? -8.664 -7.972 -20.163 1.00 84.19 104 LYS A O 1
ATOM 808 N N . LYS A 1 105 ? -8.090 -7.341 -18.078 1.00 75.56 105 LYS A N 1
ATOM 809 C CA . LYS A 1 105 ? -7.916 -5.905 -18.364 1.00 75.56 105 LYS A CA 1
ATOM 810 C C . LYS A 1 105 ? -6.480 -5.546 -18.763 1.00 75.56 105 LYS A C 1
ATOM 812 O O . LYS A 1 105 ? -6.291 -4.493 -19.369 1.00 75.56 105 LYS A O 1
ATOM 817 N N . VAL A 1 106 ? -5.511 -6.373 -18.367 1.00 65.88 106 VAL A N 1
ATOM 818 C CA . VAL A 1 106 ? -4.062 -6.176 -18.551 1.00 65.88 106 VAL A CA 1
ATOM 819 C C . VAL A 1 106 ? -3.575 -6.962 -19.761 1.00 65.88 106 VAL A C 1
ATOM 821 O O . VAL A 1 106 ? -2.760 -6.402 -20.525 1.00 65.88 106 VAL A O 1
#